Protein AF-A0A0F9LAH5-F1 (afdb_monomer_lite)

Organism: NCBI:txid412755

Structure (mmCIF, N/CA/C/O backbone):
data_AF-A0A0F9LAH5-F1
#
_entry.id   AF-A0A0F9LAH5-F1
#
loop_
_atom_site.group_PDB
_atom_site.id
_atom_site.type_symbol
_atom_site.label_atom_id
_atom_site.label_alt_id
_atom_site.label_comp_id
_atom_site.label_asym_id
_atom_site.label_entity_id
_atom_site.label_seq_id
_atom_site.pdbx_PDB_ins_code
_atom_site.Cartn_x
_atom_site.Cartn_y
_atom_site.Cartn_z
_atom_site.occupancy
_atom_site.B_iso_or_equiv
_atom_site.auth_seq_id
_atom_site.auth_comp_id
_atom_site.auth_asym_id
_atom_site.auth_atom_id
_atom_site.pdbx_PDB_model_num
ATOM 1 N N . MET A 1 1 ? 22.635 8.022 -3.527 1.00 51.34 1 MET A N 1
ATOM 2 C CA . MET A 1 1 ? 21.588 7.411 -2.681 1.00 51.34 1 MET A CA 1
ATOM 3 C C . MET A 1 1 ? 20.296 7.437 -3.480 1.00 51.34 1 MET A C 1
ATOM 5 O O . MET A 1 1 ? 19.881 8.522 -3.864 1.00 51.34 1 MET A O 1
ATOM 9 N N . ILE A 1 2 ? 19.739 6.273 -3.825 1.00 60.62 2 ILE A N 1
ATOM 10 C CA . ILE A 1 2 ? 18.465 6.179 -4.555 1.00 60.62 2 ILE A CA 1
ATOM 11 C C . ILE A 1 2 ? 17.368 6.684 -3.615 1.00 60.62 2 ILE A C 1
ATOM 13 O O . ILE A 1 2 ? 17.230 6.175 -2.504 1.00 60.62 2 ILE A O 1
ATOM 17 N N . SER A 1 3 ? 16.630 7.715 -4.023 1.00 69.19 3 SER A N 1
ATOM 18 C CA . SER A 1 3 ? 15.474 8.179 -3.256 1.00 69.19 3 SER A CA 1
ATOM 19 C C . SER A 1 3 ? 14.303 7.265 -3.592 1.00 69.19 3 SER A C 1
ATOM 21 O O . SER A 1 3 ? 13.858 7.214 -4.738 1.00 69.19 3 SER A O 1
ATOM 23 N N . ILE A 1 4 ? 13.845 6.494 -2.607 1.00 79.56 4 ILE A N 1
ATOM 24 C CA . ILE A 1 4 ? 12.678 5.633 -2.773 1.00 79.56 4 ILE A CA 1
ATOM 25 C C . ILE A 1 4 ? 11.443 6.532 -2.759 1.00 79.56 4 ILE A C 1
ATOM 27 O O . ILE A 1 4 ? 11.107 7.127 -1.738 1.00 79.56 4 ILE A O 1
ATOM 31 N N . GLU A 1 5 ? 10.763 6.616 -3.897 1.00 86.38 5 GLU A N 1
ATOM 32 C CA . GLU A 1 5 ? 9.515 7.359 -4.034 1.00 86.38 5 GLU A CA 1
ATOM 33 C C . GLU A 1 5 ? 8.364 6.365 -4.228 1.00 86.38 5 GLU A C 1
ATOM 35 O O . GLU A 1 5 ? 8.187 5.779 -5.302 1.00 86.38 5 GLU A O 1
ATOM 40 N N . LEU A 1 6 ? 7.608 6.155 -3.148 1.00 89.19 6 LEU A N 1
ATOM 41 C CA . LEU A 1 6 ? 6.442 5.276 -3.103 1.00 89.19 6 LEU A CA 1
ATOM 42 C C . LEU A 1 6 ? 5.157 6.096 -3.172 1.00 89.19 6 LEU A C 1
ATOM 44 O O . LEU A 1 6 ? 5.014 7.110 -2.491 1.00 89.19 6 LEU A O 1
ATOM 48 N N . ILE A 1 7 ? 4.194 5.615 -3.948 1.00 91.94 7 ILE A N 1
ATOM 49 C CA . ILE A 1 7 ? 2.861 6.199 -4.065 1.00 91.94 7 ILE A CA 1
ATOM 50 C C . ILE A 1 7 ? 1.867 5.186 -3.509 1.00 91.94 7 ILE A C 1
ATOM 52 O O . ILE A 1 7 ? 1.671 4.125 -4.093 1.00 91.94 7 ILE A O 1
ATOM 56 N N . LEU A 1 8 ? 1.221 5.504 -2.389 1.00 93.75 8 LEU A N 1
ATOM 57 C CA . LEU A 1 8 ? 0.159 4.663 -1.839 1.00 93.75 8 LEU A CA 1
ATOM 58 C C . LEU A 1 8 ? -1.047 4.674 -2.790 1.00 93.75 8 LEU A C 1
ATOM 60 O O . LEU A 1 8 ? -1.584 5.738 -3.097 1.00 93.75 8 LEU A O 1
ATOM 64 N N . ARG A 1 9 ? -1.456 3.496 -3.266 1.00 95.94 9 ARG A N 1
ATOM 65 C CA . ARG A 1 9 ? -2.555 3.309 -4.228 1.00 95.94 9 ARG A CA 1
ATOM 66 C C . ARG A 1 9 ? -3.803 2.728 -3.610 1.00 95.94 9 ARG A C 1
ATOM 68 O O . ARG A 1 9 ? -4.906 3.055 -4.048 1.00 95.94 9 ARG A O 1
ATOM 75 N N . LYS A 1 10 ? -3.621 1.885 -2.601 1.00 97.12 10 LYS A N 1
ATOM 76 C CA . LYS A 1 10 ? -4.731 1.229 -1.939 1.00 97.12 10 LYS A CA 1
ATOM 77 C C . LYS A 1 10 ? -4.453 0.988 -0.470 1.00 97.12 10 LYS A C 1
ATOM 79 O O . LYS A 1 10 ? -3.332 0.669 -0.078 1.00 97.12 10 LYS A O 1
ATOM 84 N N . ILE A 1 11 ? -5.512 1.139 0.317 1.00 97.31 11 ILE A N 1
ATOM 85 C CA . ILE A 1 11 ? -5.561 0.794 1.733 1.00 97.31 11 ILE A CA 1
ATOM 86 C C . ILE A 1 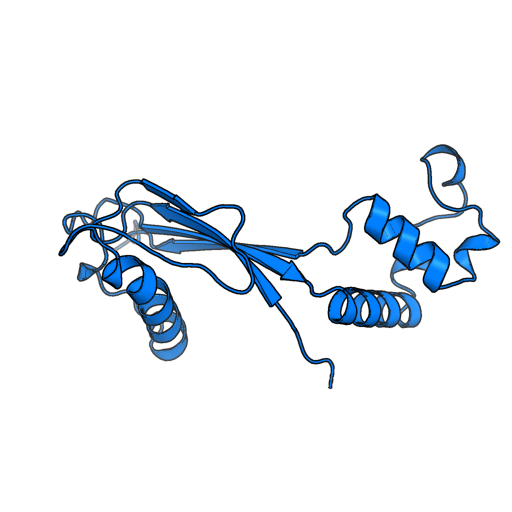11 ? -6.762 -0.129 1.922 1.00 97.31 11 ILE A C 1
ATOM 88 O O . ILE A 1 11 ? -7.902 0.306 1.769 1.00 97.31 11 ILE A O 1
ATOM 92 N N . LYS A 1 12 ? -6.524 -1.389 2.282 1.00 97.81 12 LYS A N 1
ATOM 93 C CA . LYS A 1 12 ? -7.565 -2.291 2.784 1.00 97.81 12 LYS A CA 1
ATOM 94 C C . LYS A 1 12 ? -7.437 -2.403 4.295 1.00 97.81 12 LYS A C 1
ATOM 96 O O . LYS A 1 12 ? -6.332 -2.538 4.808 1.00 97.81 12 LYS A O 1
ATOM 101 N N . ILE A 1 13 ? -8.563 -2.347 4.994 1.00 96.88 13 ILE A N 1
ATOM 102 C CA . ILE A 1 13 ? -8.636 -2.348 6.455 1.00 96.88 13 ILE A CA 1
ATOM 103 C C . ILE A 1 13 ? -9.670 -3.377 6.877 1.00 96.88 13 ILE A C 1
ATOM 105 O O . ILE A 1 13 ? -10.771 -3.406 6.325 1.00 96.88 13 ILE A O 1
ATOM 109 N N . LYS A 1 14 ? -9.351 -4.171 7.894 1.00 96.69 14 LYS A N 1
ATOM 110 C CA . LYS A 1 14 ? -10.282 -5.108 8.512 1.00 96.69 14 LYS A CA 1
ATOM 111 C C . LYS A 1 14 ? -10.125 -5.092 10.029 1.00 96.69 14 LYS A C 1
ATOM 113 O O . LYS A 1 14 ? -9.010 -5.078 10.545 1.00 96.69 14 LYS A O 1
ATOM 118 N N . ASN A 1 15 ? -11.264 -5.102 10.718 1.00 95.88 15 ASN A N 1
ATOM 119 C CA . ASN A 1 15 ? -11.397 -5.151 12.171 1.00 95.88 15 ASN A CA 1
ATOM 120 C C . ASN A 1 15 ? -10.600 -4.075 12.936 1.00 95.88 15 ASN A C 1
ATOM 122 O O . ASN A 1 15 ? -10.071 -4.347 14.010 1.00 95.88 15 ASN A O 1
ATOM 126 N N . PHE A 1 16 ? -10.566 -2.837 12.441 1.00 95.12 16 PHE A N 1
ATOM 127 C CA . PHE A 1 16 ? -9.829 -1.737 13.066 1.00 95.12 16 PHE A CA 1
ATOM 128 C C . PHE A 1 16 ? -10.748 -0.583 13.484 1.00 95.12 16 PHE A C 1
ATOM 130 O O . PHE A 1 16 ? -11.339 0.090 12.638 1.00 95.12 16 PHE A O 1
ATOM 137 N N . LEU A 1 17 ? -10.830 -0.300 14.786 1.00 93.56 17 LEU A N 1
ATOM 138 C CA . LEU A 1 17 ? -11.656 0.759 15.379 1.00 93.56 17 LEU A CA 1
ATOM 139 C C . LEU A 1 17 ? -13.110 0.735 14.874 1.00 93.56 17 LEU A C 1
ATOM 141 O O . LEU A 1 17 ? -13.875 -0.139 15.254 1.00 93.56 17 LEU A O 1
ATOM 145 N N . SER A 1 18 ? -13.507 1.691 14.028 1.00 93.00 18 SER A N 1
ATOM 146 C CA . SER A 1 18 ? -14.852 1.765 13.436 1.00 93.00 18 SER A CA 1
ATOM 147 C C . SER A 1 18 ? -14.988 0.995 12.118 1.00 93.00 18 SER A C 1
ATOM 149 O O . SER A 1 18 ? -16.088 0.895 11.581 1.00 93.00 18 SER A O 1
ATOM 151 N N . TYR A 1 19 ? -13.889 0.486 11.561 1.00 94.25 19 TYR A N 1
ATOM 152 C CA . TYR A 1 19 ? -13.859 -0.231 10.291 1.00 94.25 19 TYR A CA 1
ATOM 153 C C . TYR A 1 19 ? -13.960 -1.737 10.526 1.00 94.25 19 TYR A C 1
ATOM 155 O O . TYR A 1 19 ? -12.987 -2.380 10.921 1.00 94.25 19 TYR A O 1
ATOM 163 N N . LYS A 1 20 ? -15.131 -2.316 10.237 1.00 94.69 20 LYS A N 1
ATOM 164 C CA . LYS A 1 20 ? -15.285 -3.777 10.171 1.00 94.69 20 LYS A CA 1
ATOM 165 C C . LYS A 1 20 ? -14.502 -4.339 8.983 1.00 94.69 20 LYS A C 1
ATOM 167 O O . LYS A 1 20 ? -13.642 -5.191 9.156 1.00 94.69 20 LYS A O 1
ATOM 172 N N . GLU A 1 21 ? -14.771 -3.814 7.794 1.00 95.88 21 GLU A N 1
ATOM 173 C CA . GLU A 1 21 ? -13.999 -4.051 6.577 1.00 95.88 21 GLU A CA 1
ATOM 174 C C . GLU A 1 21 ? -14.225 -2.862 5.639 1.00 95.88 21 GLU A C 1
ATOM 176 O O . GLU A 1 21 ? -15.364 -2.432 5.460 1.00 95.88 21 GLU A O 1
ATOM 181 N N . THR A 1 22 ? -13.156 -2.287 5.094 1.00 96.00 22 THR A N 1
ATOM 182 C CA . THR A 1 22 ? -13.252 -1.230 4.082 1.00 96.00 22 THR A CA 1
ATOM 183 C C . THR A 1 22 ? -12.035 -1.247 3.174 1.00 96.00 22 THR A C 1
ATOM 185 O O . THR A 1 22 ? -10.950 -1.683 3.566 1.00 96.00 22 THR A O 1
ATOM 188 N N . GLU A 1 23 ? -12.206 -0.719 1.971 1.00 97.06 23 GLU A N 1
ATOM 189 C CA . GLU A 1 23 ? -11.144 -0.583 0.987 1.00 97.06 23 GLU A CA 1
ATOM 190 C C . GLU A 1 23 ? -11.185 0.818 0.378 1.00 97.06 23 GLU A C 1
ATOM 192 O O . GLU A 1 23 ? -12.247 1.316 0.009 1.00 97.06 23 GLU A O 1
ATOM 197 N N . PHE A 1 24 ? -10.022 1.456 0.302 1.00 96.19 24 PHE A N 1
ATOM 198 C CA . PHE A 1 24 ? -9.799 2.693 -0.431 1.00 96.19 24 PHE A CA 1
ATOM 199 C C . PHE A 1 24 ? -8.911 2.352 -1.620 1.00 96.19 24 PHE A C 1
ATOM 201 O O . PHE A 1 24 ? -7.751 1.997 -1.417 1.00 96.19 24 PHE A O 1
ATOM 208 N N . THR A 1 25 ? -9.449 2.428 -2.834 1.00 95.62 25 THR A N 1
ATOM 209 C CA . THR A 1 25 ? -8.720 2.171 -4.084 1.00 95.62 25 THR A CA 1
ATOM 210 C C . THR A 1 25 ? -8.403 3.474 -4.806 1.00 95.62 25 THR A C 1
ATOM 212 O O . THR A 1 25 ? -8.878 4.547 -4.430 1.00 95.62 25 THR A O 1
ATOM 215 N N . ASP A 1 26 ? -7.583 3.379 -5.853 1.00 91.94 26 ASP A N 1
ATOM 216 C CA . ASP A 1 26 ? -7.305 4.475 -6.784 1.00 91.94 26 ASP A CA 1
ATOM 217 C C . ASP A 1 26 ? -6.758 5.753 -6.143 1.00 91.94 26 ASP A C 1
ATOM 219 O O . ASP A 1 26 ? -6.872 6.834 -6.732 1.00 91.94 26 ASP A O 1
ATOM 223 N N . LEU A 1 27 ? -6.098 5.629 -4.986 1.00 95.25 27 LEU A N 1
ATOM 224 C CA . LEU A 1 27 ? -5.511 6.758 -4.280 1.00 95.25 27 LEU A CA 1
ATOM 225 C C . LEU A 1 27 ? -4.539 7.509 -5.202 1.00 95.25 27 LEU A C 1
ATOM 227 O O . LEU A 1 27 ? -3.725 6.934 -5.945 1.00 95.25 27 LEU A O 1
ATOM 231 N N . LYS A 1 28 ? -4.679 8.833 -5.197 1.00 91.62 28 LYS A N 1
ATOM 232 C CA . LYS A 1 28 ? -3.881 9.765 -5.997 1.00 91.62 28 LYS A CA 1
ATOM 233 C C . LYS A 1 28 ? -2.907 10.522 -5.096 1.00 91.62 28 LYS A C 1
ATOM 235 O O . LYS A 1 28 ? -2.880 10.335 -3.884 1.00 91.62 28 LYS A O 1
ATOM 240 N N . LYS A 1 29 ? -2.106 11.412 -5.686 1.00 87.75 29 LYS A N 1
ATOM 241 C CA . LYS A 1 29 ? -1.211 12.303 -4.923 1.00 87.75 29 LYS A CA 1
ATOM 242 C C . LYS A 1 29 ? -1.979 13.233 -3.976 1.00 87.75 29 LYS A C 1
ATOM 244 O O . LYS A 1 29 ? -1.454 13.617 -2.940 1.00 87.75 29 LYS A O 1
ATOM 249 N N . TYR A 1 30 ? -3.214 13.574 -4.335 1.00 92.38 30 TYR A N 1
ATOM 250 C CA . TYR A 1 30 ? -4.116 14.385 -3.532 1.00 92.38 30 TYR A CA 1
ATOM 251 C C . TYR A 1 30 ? -5.452 13.655 -3.401 1.00 92.38 30 TYR A C 1
ATOM 253 O O . TYR A 1 30 ? -6.054 13.293 -4.410 1.00 92.38 30 TYR A O 1
ATOM 261 N N . ASN A 1 31 ? -5.895 13.420 -2.166 1.00 93.50 31 ASN A N 1
ATOM 262 C CA . ASN A 1 31 ? -7.151 12.738 -1.859 1.00 93.50 31 ASN A CA 1
ATOM 263 C C . ASN A 1 31 ? -7.930 13.583 -0.852 1.00 93.50 31 ASN A C 1
ATOM 265 O O . ASN A 1 31 ? -7.347 14.085 0.109 1.00 93.50 31 ASN A O 1
ATOM 269 N N . ILE A 1 32 ? -9.243 13.705 -1.045 1.00 94.12 32 ILE A N 1
ATOM 270 C CA . ILE A 1 32 ? -10.135 14.382 -0.101 1.00 94.12 32 ILE A CA 1
ATOM 271 C C . ILE A 1 32 ? -11.016 13.323 0.557 1.00 94.12 32 ILE A C 1
ATOM 273 O O . ILE A 1 32 ? -11.758 12.617 -0.122 1.00 94.12 32 ILE A O 1
ATOM 277 N N . LEU A 1 33 ? -10.952 13.226 1.885 1.00 93.94 33 LEU A N 1
ATOM 278 C CA . LEU A 1 33 ? -11.807 12.335 2.664 1.00 93.94 33 LEU A CA 1
ATOM 279 C C . LEU A 1 33 ? -12.978 13.120 3.266 1.00 93.94 33 LEU A C 1
ATOM 281 O O . LEU A 1 33 ? -12.799 13.887 4.212 1.00 93.94 33 LEU A O 1
ATOM 285 N N . ILE A 1 34 ? -14.185 12.900 2.743 1.00 94.12 34 ILE A N 1
ATOM 286 C CA . ILE A 1 34 ? -15.411 13.589 3.171 1.00 94.12 34 ILE A CA 1
ATOM 287 C C . ILE A 1 34 ? -16.334 12.604 3.893 1.00 94.12 34 ILE A C 1
ATOM 289 O O . ILE A 1 34 ? -16.485 11.455 3.490 1.00 94.12 34 ILE A O 1
ATOM 293 N N . GLY A 1 35 ? -16.967 13.053 4.974 1.00 93.25 35 GLY A N 1
ATOM 294 C CA . GLY A 1 35 ? -17.935 12.255 5.723 1.00 93.25 35 GLY A CA 1
ATOM 295 C C . GLY A 1 35 ? -18.447 12.991 6.953 1.00 93.25 35 GLY A C 1
ATOM 296 O O . GLY A 1 35 ? -17.835 13.968 7.395 1.00 93.25 35 GLY A O 1
ATOM 297 N N . LYS A 1 36 ? -19.546 12.510 7.540 1.00 95.00 36 LYS A N 1
ATOM 298 C CA . LYS A 1 36 ? -20.131 13.080 8.767 1.00 95.00 36 LYS A CA 1
ATOM 299 C C . LYS A 1 36 ? -19.139 13.059 9.938 1.00 95.00 36 LYS A C 1
ATOM 301 O O . LYS A 1 36 ? -18.175 12.288 9.948 1.00 95.00 36 LYS A O 1
ATOM 306 N N . ASN A 1 37 ? -19.357 13.902 10.944 1.00 92.56 37 ASN A N 1
ATOM 307 C CA . ASN A 1 37 ? -18.607 13.792 12.198 1.00 92.56 37 ASN A CA 1
ATOM 308 C C . ASN A 1 37 ? -18.749 12.377 12.772 1.00 92.56 37 ASN A C 1
ATOM 310 O O . ASN A 1 37 ? -19.776 11.726 12.590 1.00 92.56 37 ASN A O 1
ATOM 314 N N . SER A 1 38 ? -17.671 11.880 13.379 1.00 89.62 38 SER A N 1
ATOM 315 C CA . SER A 1 38 ? -17.595 10.520 13.930 1.00 89.62 38 SER A CA 1
ATOM 316 C C . SER A 1 38 ? -17.743 9.372 12.917 1.00 89.62 38 SER A C 1
ATOM 318 O O . SER A 1 38 ? -17.825 8.219 13.320 1.00 89.62 38 SER A O 1
ATOM 320 N N . SER A 1 39 ? -17.674 9.629 11.604 1.00 91.94 39 SER A N 1
ATOM 321 C CA . SER A 1 39 ? -17.736 8.579 10.569 1.00 91.94 39 SER A CA 1
ATOM 322 C C . SER A 1 39 ? -16.452 7.744 10.416 1.00 91.94 39 SER A C 1
ATOM 324 O O . SER A 1 39 ? -16.291 7.051 9.418 1.00 91.94 39 SER A O 1
ATOM 326 N N . GLY A 1 40 ? -15.490 7.860 11.338 1.00 91.69 40 GLY A N 1
ATOM 327 C CA . GLY A 1 40 ? -14.222 7.123 11.276 1.00 91.69 40 GLY A CA 1
ATOM 328 C C . GLY A 1 40 ? -13.091 7.789 10.481 1.00 91.69 40 GLY A C 1
ATOM 329 O O . GLY A 1 40 ? -12.019 7.202 10.363 1.00 91.69 40 GLY A O 1
ATOM 330 N N . LYS A 1 41 ? -13.252 9.030 9.994 1.00 94.81 41 LYS A N 1
ATOM 331 C CA . LYS A 1 41 ? -12.191 9.739 9.238 1.00 94.81 41 LYS A CA 1
ATOM 332 C C . LYS A 1 41 ? -10.855 9.786 9.987 1.00 94.81 41 LYS A C 1
ATOM 334 O O . LYS A 1 41 ? -9.836 9.378 9.449 1.00 94.81 41 LYS A O 1
ATOM 339 N N . SER A 1 42 ? -10.866 10.195 11.256 1.00 94.44 42 SER A N 1
ATOM 340 C CA . SER A 1 42 ? -9.659 10.208 12.096 1.00 94.44 42 SER A CA 1
ATOM 341 C C . SER A 1 42 ? -9.115 8.804 12.363 1.00 94.44 42 SER A C 1
ATOM 343 O O . SER A 1 42 ? -7.913 8.643 12.540 1.00 94.44 42 SER A O 1
ATOM 345 N N . ASN A 1 43 ? -9.974 7.777 12.351 1.00 93.75 43 ASN A N 1
ATOM 346 C CA . ASN A 1 43 ? -9.524 6.396 12.490 1.00 93.75 43 ASN A CA 1
ATOM 347 C C . ASN A 1 43 ? -8.670 5.979 11.289 1.00 93.75 43 ASN A C 1
ATOM 349 O O . ASN A 1 43 ? -7.693 5.283 11.499 1.00 93.75 43 ASN A O 1
ATOM 353 N N . LEU A 1 44 ? -8.929 6.463 10.068 1.00 93.88 44 LEU A N 1
ATOM 354 C CA . LEU A 1 44 ? -8.055 6.156 8.925 1.00 93.88 44 LEU A CA 1
ATOM 355 C C . LEU A 1 44 ? -6.600 6.573 9.200 1.00 93.88 44 LEU A C 1
ATOM 357 O O . LEU A 1 44 ? -5.676 5.799 8.977 1.00 93.88 44 LEU A O 1
ATOM 361 N N . PHE A 1 45 ? -6.398 7.770 9.754 1.00 92.19 45 PHE A N 1
ATOM 362 C CA . PHE A 1 45 ? -5.060 8.279 10.069 1.00 92.19 45 PHE A CA 1
ATOM 363 C C . PHE A 1 45 ? -4.397 7.559 11.250 1.00 92.19 45 PHE A C 1
ATOM 365 O O . PHE A 1 45 ? -3.172 7.441 11.280 1.00 92.19 45 PHE A O 1
ATOM 372 N N . LYS A 1 46 ? -5.186 7.009 12.183 1.00 93.62 46 LYS A N 1
ATOM 373 C CA . LYS A 1 46 ? -4.669 6.198 13.297 1.00 93.62 46 LYS A CA 1
ATOM 374 C C . LYS A 1 46 ? -3.972 4.916 12.839 1.00 93.62 46 LYS A C 1
ATOM 376 O O . LYS A 1 46 ? -3.201 4.365 13.612 1.00 93.62 46 LYS A O 1
ATOM 381 N N . ILE A 1 47 ? -4.190 4.458 11.604 1.00 92.12 47 ILE A N 1
ATOM 382 C CA . ILE A 1 47 ? -3.436 3.332 11.034 1.00 92.12 47 ILE A CA 1
ATOM 383 C C . ILE A 1 47 ? -1.954 3.683 10.956 1.00 92.12 47 ILE A C 1
ATOM 385 O O . ILE A 1 47 ? -1.120 2.912 11.407 1.00 92.12 47 ILE A O 1
ATOM 389 N N . PHE A 1 48 ? -1.612 4.862 10.438 1.00 90.94 48 PHE A N 1
ATOM 390 C CA . PHE A 1 48 ? -0.211 5.271 10.325 1.00 90.94 48 PHE A CA 1
ATOM 391 C C . PHE A 1 48 ? 0.431 5.466 11.696 1.00 90.94 48 PHE A C 1
ATOM 393 O O . PHE A 1 48 ? 1.576 5.074 11.888 1.00 90.94 48 PHE A O 1
ATOM 400 N N . GLN A 1 49 ? -0.325 6.004 12.658 1.00 90.12 49 GLN A N 1
ATOM 401 C CA . GLN A 1 49 ? 0.128 6.092 14.043 1.00 90.12 49 GLN A CA 1
ATOM 402 C C . GLN A 1 49 ? 0.407 4.703 14.624 1.00 90.12 49 GLN A C 1
ATOM 404 O O . GLN A 1 49 ? 1.494 4.479 15.140 1.00 90.12 49 GLN A O 1
ATOM 409 N N . LEU A 1 50 ? -0.516 3.751 14.447 1.00 91.06 50 LEU A N 1
ATOM 410 C CA . LEU A 1 50 ? -0.314 2.367 14.862 1.00 91.06 50 LEU A CA 1
ATOM 411 C C . LEU A 1 50 ? 0.953 1.769 14.234 1.00 91.06 50 LEU A C 1
ATOM 413 O O . LEU A 1 50 ? 1.738 1.142 14.932 1.00 91.06 50 LEU A O 1
ATOM 417 N N . LEU A 1 51 ? 1.168 1.956 12.931 1.00 90.25 51 LEU A N 1
ATOM 418 C CA . LEU A 1 51 ? 2.345 1.416 12.245 1.00 90.25 51 LEU A CA 1
ATOM 419 C C . LEU A 1 51 ? 3.654 1.998 12.793 1.00 90.25 51 LEU A C 1
ATOM 421 O O . LEU A 1 51 ? 4.620 1.257 12.971 1.00 90.25 51 LEU A O 1
ATOM 425 N N . ILE A 1 52 ? 3.677 3.298 13.097 1.00 90.44 52 ILE A N 1
ATOM 426 C CA . ILE A 1 52 ? 4.818 3.964 13.740 1.00 90.44 52 ILE A CA 1
ATOM 427 C C . ILE A 1 52 ? 5.030 3.417 15.157 1.00 90.44 52 ILE A C 1
ATOM 429 O O . ILE A 1 52 ? 6.158 3.091 15.526 1.00 90.44 52 ILE A O 1
ATOM 433 N N . ASP A 1 53 ? 3.960 3.270 15.936 1.00 88.81 53 ASP A N 1
ATOM 434 C CA . ASP A 1 53 ? 4.020 2.744 17.300 1.00 88.81 53 ASP A CA 1
ATOM 435 C C . ASP A 1 53 ? 4.522 1.296 17.315 1.00 88.81 53 ASP A C 1
ATOM 437 O O . ASP A 1 53 ? 5.384 0.954 18.122 1.00 88.81 53 ASP A O 1
ATOM 441 N N . CYS A 1 54 ? 4.059 0.453 16.390 1.00 88.69 54 CYS A N 1
ATOM 442 C CA . CYS A 1 54 ? 4.546 -0.915 16.239 1.00 88.69 54 CYS A CA 1
ATOM 443 C C . CYS A 1 54 ? 6.019 -0.954 15.818 1.00 88.69 54 CYS A C 1
ATOM 445 O O . CYS A 1 54 ? 6.772 -1.781 16.328 1.00 88.69 54 CYS A O 1
ATOM 447 N N . TYR A 1 55 ? 6.451 -0.060 14.924 1.00 89.25 55 TYR A N 1
ATOM 448 C CA . TYR A 1 55 ? 7.854 0.032 14.522 1.00 89.25 55 TYR A CA 1
ATOM 449 C C . TYR A 1 55 ? 8.763 0.431 15.695 1.00 89.25 55 TYR A C 1
ATOM 451 O O . TYR A 1 55 ? 9.805 -0.188 15.908 1.00 89.25 55 TYR A O 1
ATOM 459 N N . ASN A 1 56 ? 8.348 1.420 16.489 1.00 91.81 56 ASN A N 1
ATOM 460 C CA . ASN A 1 56 ? 9.146 1.950 17.594 1.00 91.81 56 ASN A CA 1
ATOM 461 C C . ASN A 1 56 ? 9.105 1.061 18.845 1.00 91.81 56 ASN A C 1
ATOM 463 O O . ASN A 1 56 ? 10.136 0.806 19.462 1.00 91.81 56 ASN A O 1
ATOM 467 N N . ASN A 1 57 ? 7.917 0.587 19.221 1.00 88.88 57 ASN A N 1
ATOM 468 C CA . ASN A 1 57 ? 7.663 -0.045 20.518 1.00 88.88 57 ASN A CA 1
ATOM 469 C C . ASN A 1 57 ? 7.440 -1.559 20.423 1.00 88.88 57 ASN A C 1
ATOM 471 O O . ASN A 1 57 ? 7.297 -2.211 21.456 1.00 88.88 57 ASN A O 1
ATOM 475 N N . LYS A 1 58 ? 7.376 -2.123 19.206 1.00 84.50 58 LYS A N 1
ATOM 476 C CA . LYS A 1 58 ? 7.101 -3.551 18.948 1.00 84.50 58 LYS A CA 1
ATOM 477 C C . LYS A 1 58 ? 5.841 -4.070 19.650 1.00 84.50 58 LYS A C 1
ATOM 479 O O . LYS A 1 58 ? 5.747 -5.252 19.966 1.00 84.50 58 LYS A O 1
ATOM 484 N N . SER A 1 59 ? 4.878 -3.189 19.906 1.00 81.88 59 SER A N 1
ATOM 485 C CA . SER A 1 59 ? 3.653 -3.508 20.629 1.00 81.88 59 SER A CA 1
ATOM 486 C C . SER A 1 59 ? 2.425 -3.071 19.844 1.00 81.88 59 SER A C 1
ATOM 488 O O . SER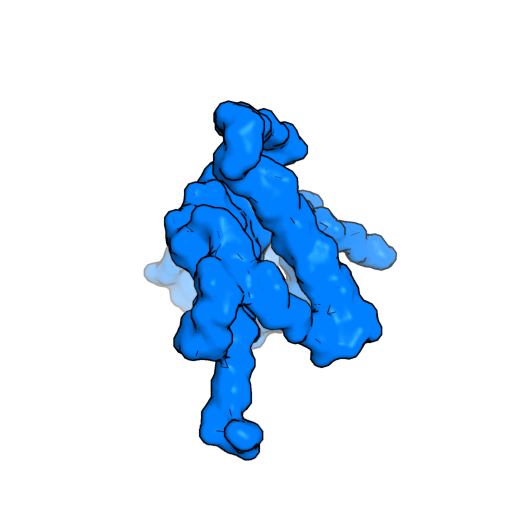 A 1 59 ? 2.456 -2.115 19.066 1.00 81.88 59 SER A O 1
ATOM 490 N N . PHE A 1 60 ? 1.334 -3.807 20.039 1.00 84.88 60 PHE A N 1
ATOM 491 C CA . PHE A 1 60 ? 0.030 -3.511 19.466 1.00 84.88 60 PHE A CA 1
ATOM 492 C C . PHE A 1 60 ? -0.944 -3.173 20.594 1.00 84.88 60 PHE A C 1
ATOM 494 O O . PHE A 1 60 ? -1.138 -3.962 21.519 1.00 84.88 60 PHE A O 1
ATOM 501 N N . ASN A 1 61 ? -1.571 -1.998 20.523 1.00 85.19 61 ASN A N 1
ATOM 502 C CA . ASN A 1 61 ? -2.583 -1.611 21.497 1.00 85.19 61 ASN A CA 1
ATOM 503 C C . ASN A 1 61 ? -3.942 -2.217 21.113 1.00 85.19 61 ASN A C 1
ATOM 505 O O . ASN A 1 61 ? -4.545 -1.836 20.110 1.00 85.19 61 ASN A O 1
ATOM 509 N N . LYS A 1 62 ? -4.455 -3.121 21.953 1.00 85.44 62 LYS A N 1
ATOM 510 C CA . LYS A 1 62 ? -5.736 -3.813 21.742 1.00 85.44 62 LYS A CA 1
ATOM 511 C C . LYS A 1 62 ? -6.944 -2.874 21.608 1.00 85.44 62 LYS A C 1
ATOM 513 O O . LYS A 1 62 ? -7.932 -3.249 20.985 1.00 85.44 62 LYS A O 1
ATOM 518 N N . ASN A 1 63 ? -6.854 -1.630 22.085 1.00 87.25 63 ASN A N 1
ATOM 519 C CA . ASN A 1 63 ? -7.904 -0.617 21.906 1.00 87.25 63 ASN A CA 1
ATOM 520 C C . ASN A 1 63 ? -8.149 -0.251 20.432 1.00 87.25 63 ASN A C 1
ATOM 522 O O . ASN A 1 63 ? -9.141 0.403 20.112 1.00 87.25 63 ASN A O 1
ATOM 526 N N . PHE A 1 64 ? -7.251 -0.651 19.530 1.00 89.25 64 PHE A N 1
ATOM 527 C CA . PHE A 1 64 ? -7.423 -0.499 18.092 1.00 89.25 64 PHE A CA 1
ATOM 528 C C . PHE A 1 64 ? -8.296 -1.581 17.446 1.00 89.25 64 PHE A C 1
ATOM 530 O O . PHE A 1 64 ? -8.695 -1.415 16.292 1.00 89.25 64 PHE A O 1
ATOM 537 N N . ILE A 1 65 ? -8.623 -2.663 18.155 1.00 89.62 65 ILE A N 1
ATOM 538 C CA . ILE A 1 65 ? -9.445 -3.747 17.613 1.00 89.62 65 ILE A CA 1
ATOM 539 C C . ILE A 1 65 ? -10.901 -3.287 17.487 1.00 89.62 65 ILE A C 1
ATOM 541 O O . ILE A 1 65 ? -11.446 -2.615 18.365 1.00 89.62 65 ILE A O 1
ATOM 545 N N . TYR A 1 66 ? -11.549 -3.654 16.382 1.00 87.00 66 TYR A N 1
ATOM 546 C CA . TYR A 1 66 ? -12.958 -3.351 16.141 1.00 87.00 66 TYR A CA 1
ATOM 547 C C . TYR A 1 66 ? -13.847 -3.864 17.279 1.00 87.00 66 TYR A C 1
ATOM 549 O O . TYR A 1 66 ? -13.873 -5.059 17.582 1.00 87.00 66 TYR A O 1
ATOM 557 N N . ASN A 1 67 ? -14.593 -2.939 17.889 1.00 85.31 67 ASN A N 1
ATOM 558 C CA . ASN A 1 67 ? -15.424 -3.158 19.077 1.00 85.31 67 ASN A CA 1
ATOM 559 C C . ASN A 1 67 ? -14.678 -3.746 20.296 1.00 85.31 67 ASN A C 1
ATOM 561 O O . ASN A 1 67 ? -15.331 -4.266 21.195 1.00 85.31 67 ASN A O 1
ATOM 565 N N . GLY A 1 68 ? -13.341 -3.692 20.336 1.00 80.44 68 GLY A N 1
ATOM 566 C CA . GLY A 1 68 ? -12.544 -4.274 21.424 1.00 80.44 68 GLY A CA 1
ATOM 567 C C . GLY A 1 68 ? -12.610 -5.804 21.513 1.00 80.44 68 GLY A C 1
ATOM 568 O O . GLY A 1 68 ? -12.251 -6.371 22.538 1.00 80.44 68 GLY A O 1
ATOM 569 N N . ASP A 1 69 ? -13.085 -6.483 20.466 1.00 83.88 69 ASP A N 1
ATOM 570 C CA . ASP A 1 69 ? -13.198 -7.942 20.449 1.00 83.88 69 ASP A CA 1
ATOM 571 C C . ASP A 1 69 ? -11.829 -8.583 20.207 1.00 83.88 69 ASP A C 1
ATOM 573 O O . ASP A 1 69 ? -11.408 -8.738 19.063 1.00 83.88 69 ASP A O 1
ATOM 577 N N . GLU A 1 70 ? -11.139 -8.964 21.284 1.00 81.62 70 GLU A N 1
ATOM 578 C CA . GLU A 1 70 ? -9.786 -9.539 21.238 1.00 81.62 70 GLU A CA 1
ATOM 579 C C . GLU A 1 70 ? -9.666 -10.843 20.430 1.00 81.62 70 GLU A C 1
ATOM 581 O O . GLU A 1 70 ? -8.553 -11.287 20.154 1.00 81.62 70 GLU A O 1
ATOM 586 N N . ASN A 1 71 ? -10.783 -11.466 20.042 1.00 84.75 71 ASN A N 1
ATOM 587 C CA . ASN A 1 71 ? -10.772 -12.647 19.178 1.00 84.75 71 ASN A CA 1
ATOM 588 C C . ASN A 1 71 ? -10.700 -12.285 17.687 1.00 84.75 71 ASN A C 1
ATOM 590 O O . ASN A 1 71 ? -10.556 -13.170 16.845 1.00 84.75 71 ASN A O 1
ATOM 594 N N . LYS A 1 72 ? -10.830 -11.001 17.334 1.00 86.88 72 LYS A N 1
ATOM 595 C CA . LYS A 1 72 ? -10.716 -10.535 15.954 1.00 86.88 72 LYS A CA 1
ATOM 596 C C . LYS A 1 72 ? -9.275 -10.214 15.596 1.00 86.88 72 LYS A C 1
ATOM 598 O O . LYS A 1 72 ? -8.598 -9.441 16.266 1.00 86.88 72 LYS A O 1
ATOM 603 N N . GLU A 1 73 ? -8.870 -10.714 14.441 1.00 89.81 73 GLU A N 1
ATOM 604 C CA . GLU A 1 73 ? -7.605 -10.358 13.810 1.00 89.81 73 GLU A CA 1
ATOM 605 C C . GLU A 1 73 ? -7.731 -8.997 13.128 1.00 89.81 73 GLU A C 1
ATOM 607 O O . GLU A 1 73 ? -8.647 -8.780 12.322 1.00 89.81 73 GLU A O 1
ATOM 612 N N . VAL A 1 74 ? -6.815 -8.081 13.442 1.00 92.75 74 VAL A N 1
ATOM 613 C CA . VAL A 1 74 ? -6.736 -6.773 12.780 1.00 92.75 74 VAL A CA 1
ATOM 614 C C . VAL A 1 74 ? -5.819 -6.892 11.587 1.00 92.75 74 VAL A C 1
ATOM 616 O O . VAL A 1 74 ? -4.731 -7.451 11.692 1.00 92.75 74 VAL A O 1
ATOM 619 N N . TYR A 1 75 ? -6.247 -6.358 10.450 1.00 94.00 75 TYR A N 1
ATOM 620 C CA . TYR A 1 75 ? -5.531 -6.577 9.209 1.00 94.00 75 TYR A CA 1
ATOM 621 C C . TYR A 1 75 ? -5.537 -5.354 8.299 1.00 94.00 75 TYR A C 1
ATOM 623 O O . TYR A 1 75 ? -6.570 -4.707 8.101 1.00 94.00 75 TYR A O 1
ATOM 631 N N . PHE A 1 76 ? -4.376 -5.086 7.707 1.00 95.31 76 PHE A N 1
ATOM 632 C CA . PHE A 1 76 ? -4.152 -4.012 6.754 1.00 95.31 76 PHE A CA 1
ATOM 633 C C . PHE A 1 76 ? -3.462 -4.541 5.497 1.00 95.31 76 PHE A C 1
ATOM 635 O O . PHE A 1 76 ? -2.499 -5.303 5.587 1.00 95.31 76 PHE A O 1
ATOM 642 N N . ILE A 1 77 ? -3.913 -4.077 4.330 1.00 96.81 77 ILE A N 1
ATOM 643 C CA . ILE A 1 77 ? -3.146 -4.168 3.081 1.00 96.81 77 ILE A CA 1
ATOM 644 C C . ILE A 1 77 ? -2.833 -2.760 2.624 1.00 96.81 77 ILE A C 1
ATOM 646 O O . ILE A 1 77 ? -3.749 -1.959 2.430 1.00 96.81 77 ILE A O 1
ATOM 650 N N . LEU A 1 78 ? -1.553 -2.484 2.418 1.00 96.25 78 LEU A N 1
ATOM 651 C CA . LEU A 1 78 ? -1.079 -1.258 1.798 1.00 96.25 78 LEU A CA 1
ATOM 652 C C . LEU A 1 78 ? -0.423 -1.613 0.469 1.00 96.25 78 LEU A C 1
ATOM 654 O O . LEU A 1 78 ? 0.580 -2.324 0.444 1.00 96.25 78 LEU A O 1
ATOM 658 N N . GLU A 1 79 ? -0.980 -1.115 -0.629 1.00 96.31 79 GLU A N 1
ATOM 659 C CA . GLU A 1 79 ? -0.385 -1.291 -1.953 1.00 96.31 79 GLU A CA 1
ATOM 660 C C . GLU A 1 79 ? 0.302 0.002 -2.375 1.00 96.31 79 GLU A C 1
ATOM 662 O O . GLU A 1 79 ? -0.321 1.067 -2.432 1.00 96.31 79 GLU A O 1
ATOM 667 N N . PHE A 1 80 ? 1.590 -0.103 -2.680 1.00 94.69 80 PHE A N 1
ATOM 668 C CA . PHE A 1 80 ? 2.424 1.003 -3.115 1.00 94.69 80 PHE A CA 1
ATOM 669 C C . PHE A 1 80 ? 2.830 0.804 -4.566 1.00 94.69 80 PHE A C 1
ATOM 671 O O . PHE A 1 80 ? 3.316 -0.260 -4.937 1.00 94.69 80 PHE A O 1
ATOM 678 N N . GLU A 1 81 ? 2.693 1.852 -5.365 1.00 93.69 81 GLU A N 1
ATOM 679 C CA . GLU A 1 81 ? 3.299 1.959 -6.685 1.00 93.69 81 GLU A CA 1
ATOM 680 C C . GLU A 1 81 ? 4.657 2.656 -6.575 1.00 93.69 81 GLU A C 1
ATOM 682 O O . GLU A 1 81 ? 4.839 3.614 -5.820 1.00 93.69 81 GLU A O 1
ATOM 687 N N . PHE A 1 82 ? 5.616 2.185 -7.359 1.00 93.06 82 PHE A N 1
ATOM 688 C CA . PHE A 1 82 ? 6.905 2.829 -7.542 1.00 93.06 82 PHE A CA 1
ATOM 689 C C . PHE A 1 82 ? 6.794 3.987 -8.530 1.00 93.06 82 PHE A C 1
ATOM 691 O O . PHE A 1 82 ? 6.268 3.817 -9.633 1.00 93.06 82 PHE A O 1
ATOM 698 N N . SER A 1 83 ? 7.354 5.150 -8.182 1.00 89.50 83 SER A N 1
ATOM 699 C CA . SER A 1 83 ? 7.436 6.255 -9.139 1.00 89.50 83 SER A CA 1
ATOM 700 C C . SER A 1 83 ? 8.214 5.840 -10.390 1.00 89.50 83 SER A C 1
ATOM 702 O O . SER A 1 83 ? 9.130 5.019 -10.325 1.00 89.50 83 SER A O 1
ATOM 704 N N . GLU A 1 84 ? 7.879 6.410 -11.552 1.00 87.19 84 GLU A N 1
ATOM 705 C CA . GLU A 1 84 ? 8.573 6.067 -12.802 1.00 87.19 84 GLU A CA 1
ATOM 706 C C . GLU A 1 84 ? 10.090 6.273 -12.686 1.00 87.19 84 GLU A C 1
ATOM 708 O O . GLU A 1 84 ? 10.866 5.464 -13.195 1.00 87.19 84 GLU A O 1
ATOM 713 N N . LYS A 1 85 ? 10.510 7.315 -11.962 1.00 88.75 85 LYS A N 1
ATOM 714 C CA . LYS A 1 85 ? 11.918 7.581 -11.674 1.00 88.75 85 LYS A CA 1
ATOM 715 C C . LYS A 1 85 ? 12.548 6.434 -10.882 1.00 88.75 85 LYS A C 1
ATOM 717 O O . LYS A 1 85 ? 13.551 5.882 -11.328 1.00 88.75 85 LYS A O 1
ATOM 722 N N . PHE A 1 86 ? 11.939 6.031 -9.765 1.00 90.19 86 PHE A N 1
ATOM 723 C CA . PHE A 1 86 ? 12.456 4.927 -8.956 1.0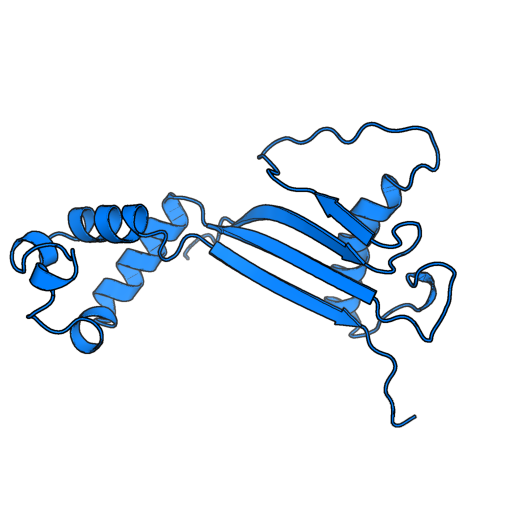0 90.19 86 PHE A CA 1
ATOM 724 C C . PHE A 1 86 ? 12.478 3.609 -9.741 1.00 90.19 86 PHE A C 1
ATOM 726 O O . PHE A 1 86 ? 13.451 2.867 -9.663 1.00 90.19 86 PHE A O 1
ATOM 733 N N . ARG A 1 87 ? 11.462 3.341 -10.574 1.00 89.62 87 ARG A N 1
ATOM 734 C CA . ARG A 1 87 ? 11.434 2.157 -11.451 1.00 89.62 87 ARG A CA 1
ATOM 735 C C . ARG A 1 87 ? 12.608 2.141 -12.425 1.00 89.62 87 ARG A C 1
ATOM 737 O O . ARG A 1 87 ? 13.210 1.086 -12.612 1.00 89.62 87 ARG A O 1
ATOM 744 N N . LYS A 1 88 ? 12.934 3.285 -13.041 1.00 87.69 88 LYS A N 1
ATOM 745 C CA . LYS A 1 88 ? 14.085 3.413 -13.952 1.00 87.69 88 LYS A CA 1
ATOM 746 C C . LYS A 1 88 ? 15.395 3.154 -13.217 1.00 87.69 88 LYS A C 1
ATOM 748 O O . LYS A 1 88 ? 16.204 2.366 -13.696 1.00 87.69 88 LYS A O 1
ATOM 753 N N . GLU A 1 89 ? 15.575 3.766 -12.049 1.00 89.44 89 GLU A N 1
ATOM 754 C CA . GLU A 1 89 ? 16.776 3.591 -11.224 1.00 89.44 89 GLU A CA 1
ATOM 755 C C . GLU A 1 89 ? 16.934 2.138 -10.748 1.00 89.44 89 GLU A C 1
ATOM 757 O O . GLU A 1 89 ? 18.000 1.551 -10.926 1.00 89.44 89 GLU A O 1
ATOM 762 N N . LEU A 1 90 ? 15.863 1.519 -10.238 1.00 87.75 90 LEU A N 1
ATOM 763 C CA . LEU A 1 90 ? 15.846 0.118 -9.812 1.00 87.75 90 LEU A CA 1
ATOM 764 C C . LEU A 1 90 ? 16.208 -0.825 -10.964 1.00 87.75 90 LEU A C 1
ATOM 766 O O . LEU A 1 90 ? 17.083 -1.677 -10.817 1.00 87.75 90 LEU A O 1
ATOM 770 N N . LEU A 1 91 ? 15.555 -0.667 -12.118 1.00 86.50 91 LEU A N 1
ATOM 771 C CA . LEU A 1 91 ? 15.825 -1.496 -13.291 1.00 86.50 91 LEU A CA 1
ATOM 772 C C . LEU A 1 91 ? 17.263 -1.319 -13.779 1.00 86.50 91 LEU A C 1
ATOM 774 O O . LEU A 1 91 ? 17.934 -2.312 -14.052 1.00 86.50 91 LEU A O 1
ATOM 778 N N . PHE A 1 92 ? 17.765 -0.084 -13.817 1.00 85.50 92 PHE A N 1
ATOM 779 C CA . PHE A 1 92 ? 19.157 0.199 -14.158 1.00 85.50 92 PHE A CA 1
ATOM 780 C C . PHE A 1 92 ? 20.139 -0.501 -13.208 1.00 85.50 92 PHE A C 1
ATOM 782 O O . PHE A 1 92 ? 21.084 -1.144 -13.667 1.00 85.50 92 PHE A O 1
ATOM 789 N N . SER A 1 93 ? 19.892 -0.456 -11.896 1.00 87.25 93 SER A N 1
ATOM 790 C CA . SER A 1 93 ? 20.702 -1.183 -10.914 1.00 87.25 93 SER A CA 1
ATOM 791 C C . SER A 1 93 ? 20.669 -2.697 -11.140 1.00 87.25 93 SER A C 1
ATOM 793 O O . SER A 1 93 ? 21.721 -3.333 -11.141 1.00 87.25 93 SER A O 1
ATOM 795 N N . LEU A 1 94 ? 19.495 -3.281 -11.391 1.00 85.19 94 LEU A N 1
ATOM 796 C CA . LEU A 1 94 ? 19.356 -4.716 -11.659 1.00 85.19 94 LEU A CA 1
ATOM 797 C C . LEU A 1 94 ? 20.048 -5.144 -12.968 1.00 85.19 94 LEU A C 1
ATOM 799 O O . LEU A 1 94 ? 20.614 -6.239 -13.025 1.00 85.19 94 LEU A O 1
ATOM 803 N N . PHE A 1 95 ? 20.060 -4.284 -13.996 1.00 80.19 95 PHE A N 1
ATOM 804 C CA . PHE A 1 95 ? 20.834 -4.517 -15.223 1.00 80.19 95 PHE A CA 1
ATOM 805 C C . PHE A 1 95 ? 22.334 -4.531 -14.955 1.00 80.19 95 PHE A C 1
ATOM 807 O O . PHE A 1 95 ? 23.012 -5.463 -15.381 1.00 80.19 95 PHE A O 1
ATOM 814 N N . ASN A 1 96 ? 22.848 -3.547 -14.216 1.00 83.50 96 ASN A N 1
ATOM 815 C CA . ASN A 1 96 ? 24.277 -3.470 -13.904 1.00 83.50 96 ASN A CA 1
ATOM 816 C C . ASN A 1 96 ? 24.751 -4.658 -13.058 1.00 83.50 96 ASN A C 1
ATOM 818 O O . ASN A 1 96 ? 25.890 -5.099 -13.187 1.00 83.50 96 ASN A O 1
ATOM 822 N N . LEU A 1 97 ? 23.862 -5.210 -12.232 1.00 85.31 97 LEU A N 1
ATOM 823 C CA . LEU A 1 97 ? 24.107 -6.422 -11.452 1.00 85.31 97 LEU A CA 1
ATOM 824 C C . LEU A 1 97 ? 23.946 -7.721 -12.263 1.00 85.31 97 LEU A C 1
ATOM 826 O O . LEU A 1 97 ? 24.070 -8.804 -11.697 1.00 85.31 97 LEU A O 1
ATOM 830 N N . LYS A 1 98 ? 23.654 -7.641 -13.571 1.00 81.25 98 LYS A N 1
ATOM 831 C CA . LYS A 1 98 ? 23.441 -8.788 -14.474 1.00 81.25 98 LYS A CA 1
ATOM 832 C C . LYS A 1 98 ? 22.381 -9.788 -13.989 1.00 81.25 98 LYS A C 1
ATOM 834 O O . LYS A 1 98 ? 22.351 -10.932 -14.436 1.00 81.25 98 LYS A O 1
ATOM 839 N N . VAL A 1 99 ? 21.456 -9.352 -13.127 1.00 78.62 99 VAL A N 1
ATOM 840 C CA . VAL A 1 99 ? 20.385 -10.199 -12.557 1.00 78.62 99 VAL A CA 1
ATOM 841 C C . VAL A 1 99 ? 19.542 -10.826 -13.669 1.00 78.62 99 VAL A C 1
ATOM 843 O O . VAL A 1 99 ? 19.129 -11.983 -13.605 1.00 78.62 99 VAL A O 1
ATOM 846 N N . PHE A 1 100 ? 19.326 -10.060 -14.732 1.00 74.38 100 PHE A N 1
ATOM 847 C CA . PHE A 1 100 ? 18.478 -10.449 -15.845 1.00 74.38 100 PHE A CA 1
ATOM 848 C C . PHE A 1 100 ? 19.155 -11.372 -16.857 1.00 74.38 100 PHE A C 1
ATOM 850 O O . PHE A 1 100 ? 18.461 -12.183 -17.455 1.00 74.38 100 PHE A O 1
ATOM 857 N N . GLU A 1 101 ? 20.479 -11.313 -17.018 1.00 70.12 101 GLU A N 1
ATOM 858 C CA . GLU A 1 101 ? 21.202 -12.179 -17.967 1.00 70.12 101 GLU A CA 1
ATOM 859 C C . GLU A 1 101 ? 21.105 -13.659 -17.570 1.00 70.12 101 GLU A C 1
ATOM 861 O O . GLU A 1 101 ? 21.021 -14.538 -18.424 1.00 70.12 101 GLU A O 1
ATOM 866 N N . ASN A 1 102 ? 21.044 -13.930 -16.263 1.00 63.50 102 ASN A N 1
ATOM 867 C CA . ASN A 1 102 ? 20.896 -15.285 -15.732 1.00 63.50 102 ASN A CA 1
ATOM 868 C C . ASN A 1 102 ? 19.440 -15.768 -15.695 1.00 63.50 102 ASN A C 1
ATOM 870 O O . ASN A 1 102 ? 19.199 -16.976 -15.669 1.00 63.50 102 ASN A O 1
ATOM 874 N N . THR A 1 103 ? 18.486 -14.834 -15.683 1.00 67.12 103 THR A N 1
ATOM 875 C CA . THR A 1 103 ? 17.053 -15.118 -15.509 1.00 67.12 103 THR A CA 1
ATOM 876 C C . THR A 1 103 ? 16.332 -15.253 -16.850 1.00 67.12 103 THR A C 1
ATOM 878 O O . THR A 1 103 ? 15.464 -16.109 -16.990 1.00 67.12 103 THR A O 1
ATOM 881 N N . PHE A 1 104 ? 16.719 -14.450 -17.844 1.00 64.62 104 PHE A N 1
ATOM 882 C CA . PHE A 1 104 ? 16.075 -14.376 -19.151 1.00 64.62 104 PHE A CA 1
ATOM 883 C C . PHE A 1 104 ? 17.005 -14.949 -20.231 1.00 64.62 104 PHE A C 1
ATOM 885 O O . PHE A 1 104 ? 17.906 -14.272 -20.733 1.00 64.62 104 PHE A O 1
ATOM 892 N N . ARG A 1 105 ? 16.867 -16.244 -20.548 1.00 56.47 105 ARG A N 1
ATOM 893 C CA . ARG A 1 105 ? 17.753 -16.935 -21.505 1.00 56.47 105 ARG A CA 1
ATOM 894 C C . ARG A 1 105 ? 17.206 -16.818 -22.930 1.00 56.47 105 ARG A C 1
ATOM 896 O O . ARG A 1 105 ? 16.161 -17.380 -23.218 1.00 56.47 105 ARG A O 1
ATOM 903 N N . PHE A 1 106 ? 17.974 -16.158 -23.804 1.00 53.47 106 PHE A N 1
ATOM 904 C CA . PHE A 1 106 ? 18.055 -16.110 -25.288 1.00 53.47 106 PHE A CA 1
ATOM 905 C C . PHE A 1 106 ? 16.913 -16.575 -26.242 1.00 53.47 106 PHE A C 1
ATOM 907 O O . PHE A 1 106 ? 16.891 -16.089 -27.370 1.00 53.47 106 PHE A O 1
ATOM 914 N N . ASN A 1 107 ? 15.957 -17.436 -25.877 1.00 50.94 107 ASN A N 1
ATOM 915 C CA . ASN A 1 107 ? 14.898 -17.969 -26.763 1.00 50.94 107 ASN A CA 1
ATOM 916 C C . ASN A 1 107 ? 13.511 -17.333 -26.565 1.00 50.94 107 ASN A C 1
ATOM 918 O O . ASN A 1 107 ? 12.473 -17.874 -26.947 1.00 50.94 107 ASN A O 1
ATOM 922 N N . GLU A 1 108 ? 13.494 -16.143 -25.992 1.00 56.84 108 GLU A N 1
ATOM 923 C CA . GLU A 1 108 ? 12.299 -15.493 -25.472 1.00 56.84 108 GLU A CA 1
ATOM 924 C C . GLU A 1 108 ? 11.473 -14.713 -26.512 1.00 56.84 108 GLU A C 1
ATOM 926 O O . GLU A 1 108 ? 10.339 -14.324 -26.242 1.00 56.84 108 GLU A O 1
ATOM 931 N N . GLY A 1 109 ? 11.947 -14.584 -27.755 1.00 51.81 109 GLY A N 1
ATOM 932 C CA . GLY A 1 109 ? 11.153 -13.991 -28.845 1.00 51.81 109 GLY A CA 1
ATOM 933 C C . GLY A 1 109 ? 9.792 -14.677 -29.073 1.00 51.81 109 GLY A C 1
ATOM 934 O O . GLY A 1 109 ? 8.865 -14.049 -29.575 1.00 51.81 109 GLY A O 1
ATOM 935 N N . LYS A 1 110 ? 9.627 -15.938 -28.638 1.00 55.31 110 LYS A N 1
ATOM 936 C CA . LYS A 1 110 ? 8.353 -16.684 -28.698 1.00 55.31 110 LYS A CA 1
ATOM 937 C C . LYS A 1 110 ? 7.364 -16.360 -27.571 1.00 55.31 110 LYS A C 1
ATOM 939 O O . LYS A 1 110 ? 6.190 -16.685 -27.690 1.00 55.31 110 LYS A O 1
ATOM 944 N N . LEU A 1 111 ? 7.819 -15.730 -26.491 1.00 60.00 111 LEU A N 1
ATOM 945 C CA . LEU A 1 111 ? 7.018 -15.407 -25.304 1.00 60.00 111 LEU A CA 1
ATOM 946 C C . LEU A 1 111 ? 6.712 -13.894 -25.209 1.00 60.00 111 LEU A C 1
ATOM 948 O O . LEU A 1 111 ? 6.272 -13.390 -24.176 1.00 60.00 111 LEU A O 1
ATOM 952 N N . GLY A 1 112 ? 6.932 -13.157 -26.305 1.00 66.25 112 GLY A N 1
ATOM 953 C CA . GLY A 1 112 ? 6.638 -11.728 -26.402 1.00 66.25 112 GLY A CA 1
ATOM 954 C C . GLY A 1 112 ? 7.670 -10.826 -25.724 1.00 66.25 112 GLY A C 1
ATOM 955 O O . GLY A 1 112 ? 7.306 -9.733 -25.286 1.00 66.25 112 GLY A O 1
ATOM 956 N N . TYR A 1 113 ? 8.920 -11.280 -25.611 1.00 69.94 113 TYR A N 1
ATOM 957 C CA . TYR A 1 113 ? 10.057 -10.488 -25.141 1.00 69.94 113 TYR A CA 1
ATOM 958 C C . TYR A 1 113 ? 10.715 -9.706 -26.294 1.00 69.94 113 TYR A C 1
ATOM 960 O O . TYR A 1 113 ? 10.550 -10.096 -27.455 1.00 69.94 113 TYR A O 1
ATOM 968 N N . PRO A 1 114 ? 11.482 -8.632 -26.016 1.00 67.88 114 PRO A N 1
ATOM 969 C CA . PRO A 1 114 ? 12.218 -7.913 -27.049 1.00 67.88 114 PRO A CA 1
ATOM 970 C C . PRO A 1 114 ? 13.229 -8.841 -27.740 1.00 67.88 114 PRO A C 1
ATOM 972 O O . PRO A 1 114 ? 13.758 -9.758 -27.103 1.00 67.88 114 PRO A O 1
ATOM 975 N N . PRO A 1 115 ? 13.535 -8.638 -29.028 1.00 69.75 115 PRO A N 1
ATOM 976 C CA . PRO A 1 115 ? 14.565 -9.413 -29.705 1.00 69.75 115 PRO A CA 1
ATOM 977 C C . PRO A 1 115 ? 15.964 -9.143 -29.103 1.00 69.75 115 PRO A C 1
ATOM 979 O O . PRO A 1 115 ? 16.195 -8.088 -28.505 1.00 69.75 115 PRO A O 1
ATOM 982 N N . PRO A 1 116 ? 16.936 -10.072 -29.230 1.00 68.00 116 PRO A N 1
ATOM 983 C CA . PRO A 1 116 ? 18.232 -9.986 -28.534 1.00 68.00 116 PRO A CA 1
ATOM 984 C C . PRO A 1 116 ? 19.048 -8.712 -28.810 1.00 68.00 116 PRO A C 1
ATOM 986 O O . PRO A 1 116 ? 19.825 -8.265 -27.969 1.00 68.00 116 PRO A O 1
ATOM 989 N N . ASN A 1 117 ? 18.882 -8.110 -29.987 1.00 71.50 117 ASN A N 1
ATOM 990 C CA . ASN A 1 117 ? 19.482 -6.823 -30.340 1.00 71.50 117 ASN A CA 1
ATOM 991 C C . ASN A 1 117 ? 18.882 -5.659 -29.531 1.00 71.50 117 ASN A C 1
ATOM 993 O O . ASN A 1 117 ? 19.604 -4.746 -29.143 1.00 71.50 117 ASN A O 1
ATOM 997 N N . GLU A 1 118 ? 17.590 -5.711 -29.215 1.00 70.56 118 GLU A N 1
ATOM 998 C CA . GLU A 1 118 ? 16.906 -4.722 -28.380 1.00 70.56 118 GLU A CA 1
ATOM 999 C C . GLU A 1 118 ? 17.220 -4.888 -26.893 1.00 70.56 118 GLU A C 1
ATOM 1001 O O . GLU A 1 118 ? 17.294 -3.893 -26.171 1.00 70.56 118 GLU A O 1
ATOM 1006 N N . TRP A 1 119 ? 17.563 -6.106 -26.457 1.00 69.88 119 TRP A N 1
ATOM 1007 C CA . TRP A 1 119 ? 18.129 -6.381 -25.130 1.00 69.88 119 TRP A CA 1
ATOM 1008 C C . TRP A 1 119 ? 19.521 -5.775 -24.896 1.00 69.88 119 TRP A C 1
ATOM 1010 O O . TRP A 1 119 ? 20.106 -5.963 -23.832 1.00 69.88 119 TRP A O 1
ATOM 1020 N N . LYS A 1 120 ? 20.091 -5.022 -25.831 1.00 69.06 120 LYS A N 1
ATOM 1021 C CA . LYS A 1 120 ? 21.294 -4.222 -25.551 1.00 69.06 120 LYS A CA 1
ATOM 1022 C C . LYS A 1 120 ? 20.952 -2.807 -25.084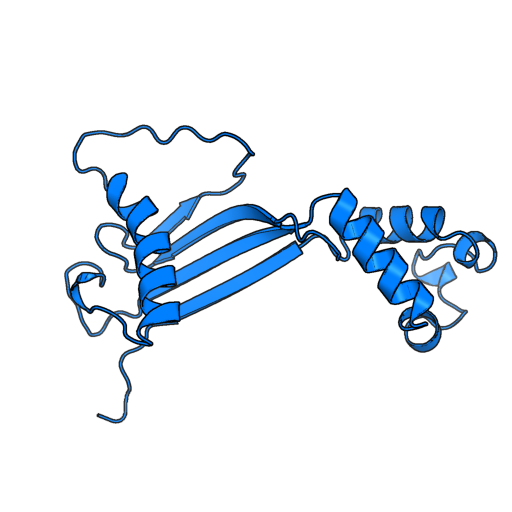 1.00 69.06 120 LYS A C 1
ATOM 1024 O O . LYS A 1 120 ? 21.779 -2.158 -24.455 1.00 69.06 120 LYS A O 1
ATOM 1029 N N . HIS A 1 121 ? 19.722 -2.352 -25.319 1.00 77.12 121 HIS A N 1
ATOM 1030 C CA . HIS A 1 121 ? 19.283 -0.996 -25.007 1.00 77.12 121 HIS A CA 1
ATOM 1031 C C . HIS A 1 121 ? 18.456 -0.984 -23.716 1.00 77.12 121 HIS A C 1
ATOM 1033 O O . HIS A 1 121 ? 17.363 -1.545 -23.663 1.00 77.12 121 HIS A O 1
ATOM 1039 N N . HIS A 1 122 ? 18.969 -0.342 -22.662 1.00 76.44 122 HIS A N 1
ATOM 1040 C CA . HIS A 1 122 ? 18.312 -0.307 -21.346 1.00 76.44 122 HIS A CA 1
ATOM 1041 C C . HIS A 1 122 ? 16.902 0.303 -21.403 1.00 76.44 122 HIS A C 1
ATOM 1043 O O . HIS A 1 122 ? 16.003 -0.180 -20.720 1.00 76.44 122 HIS A O 1
ATOM 1049 N N . GLU A 1 123 ? 16.693 1.305 -22.258 1.00 80.69 123 GLU A N 1
ATOM 1050 C CA . GLU A 1 123 ? 15.393 1.960 -22.454 1.00 80.69 123 GLU A CA 1
ATOM 1051 C C . GLU A 1 123 ? 14.346 1.001 -23.030 1.00 80.69 123 GLU A C 1
ATOM 1053 O O . GLU A 1 123 ? 13.274 0.847 -22.453 1.00 80.69 123 GLU A O 1
ATOM 1058 N N . LYS A 1 124 ? 14.690 0.251 -24.086 1.00 80.19 124 LYS A N 1
ATOM 1059 C CA . LYS A 1 124 ? 13.775 -0.734 -24.686 1.00 80.19 124 LYS A CA 1
ATOM 1060 C C . LYS A 1 124 ? 13.375 -1.830 -23.699 1.00 80.19 124 LYS A C 1
ATOM 1062 O O . LYS A 1 124 ? 12.222 -2.256 -23.674 1.00 80.19 124 LYS A O 1
ATOM 1067 N N . LYS A 1 125 ? 14.307 -2.269 -22.844 1.00 78.25 125 LYS A N 1
ATOM 1068 C CA . LYS A 1 125 ? 13.982 -3.209 -21.762 1.00 78.25 125 LYS A CA 1
ATOM 1069 C C . LYS A 1 125 ? 13.050 -2.581 -20.738 1.00 78.25 125 LYS A C 1
ATOM 1071 O O . LYS A 1 125 ? 12.108 -3.237 -20.308 1.00 78.25 125 LYS A O 1
ATOM 1076 N N . PHE A 1 126 ? 13.314 -1.338 -20.335 1.00 82.50 126 PHE A N 1
ATOM 1077 C CA . PHE A 1 126 ? 12.468 -0.616 -19.391 1.00 82.50 126 PHE A CA 1
ATOM 1078 C C . PHE A 1 126 ? 11.030 -0.511 -19.907 1.00 82.50 126 PHE A C 1
ATOM 1080 O O . PHE A 1 126 ? 10.102 -0.867 -1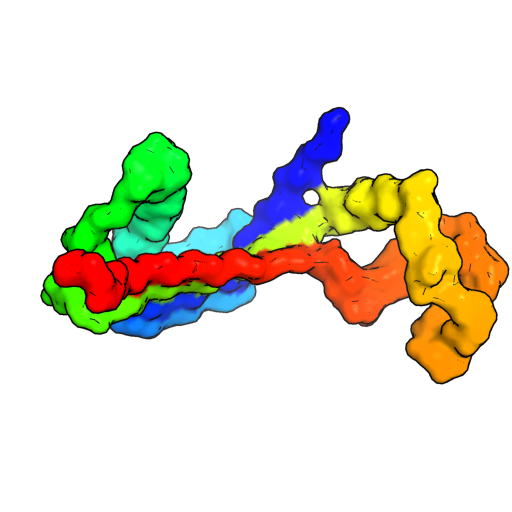9.183 1.00 82.50 126 PHE A O 1
ATOM 1087 N N . ASP A 1 127 ? 10.849 -0.107 -21.164 1.00 84.44 127 ASP A N 1
ATOM 1088 C CA . ASP A 1 127 ? 9.532 -0.007 -21.794 1.00 84.44 127 ASP A CA 1
ATOM 1089 C C . ASP A 1 127 ? 8.832 -1.362 -21.860 1.00 84.44 127 ASP A C 1
ATOM 1091 O O . ASP A 1 127 ? 7.642 -1.471 -21.551 1.00 84.44 127 ASP A O 1
ATOM 1095 N N . TRP A 1 128 ? 9.580 -2.423 -22.167 1.00 84.81 128 TRP A N 1
ATOM 1096 C CA . TRP A 1 128 ? 9.043 -3.774 -22.137 1.00 84.81 128 TRP A CA 1
ATOM 1097 C C . TRP A 1 128 ? 8.593 -4.188 -20.729 1.00 84.81 128 TRP A C 1
ATOM 1099 O O . TRP A 1 128 ? 7.433 -4.567 -20.553 1.00 84.81 128 TRP A O 1
ATOM 1109 N N . PHE A 1 129 ? 9.448 -4.047 -19.708 1.00 83.25 129 PHE A N 1
ATOM 1110 C CA . PHE A 1 129 ? 9.091 -4.339 -18.314 1.00 83.25 129 PHE A CA 1
ATOM 1111 C C . PHE A 1 129 ? 7.877 -3.518 -17.866 1.00 83.25 129 PHE A C 1
ATOM 1113 O O . PHE A 1 129 ? 6.971 -4.050 -17.222 1.00 83.25 129 PHE A O 1
ATOM 1120 N N . LYS A 1 130 ? 7.813 -2.242 -18.264 1.00 84.38 130 LYS A N 1
ATOM 1121 C CA . LYS A 1 130 ? 6.680 -1.355 -17.999 1.00 84.38 130 LYS A CA 1
ATOM 1122 C C . LYS A 1 130 ? 5.399 -1.869 -18.654 1.00 84.38 130 LYS A C 1
ATOM 1124 O O . LYS A 1 130 ? 4.385 -1.941 -17.965 1.00 84.38 130 LYS A O 1
ATOM 1129 N N . SER A 1 131 ? 5.451 -2.285 -19.921 1.00 85.31 131 SER A N 1
ATOM 1130 C CA . SER A 1 131 ? 4.296 -2.820 -20.662 1.00 85.31 131 SER A CA 1
ATOM 1131 C C . SER A 1 131 ? 3.735 -4.112 -20.062 1.00 85.31 131 SER A C 1
ATOM 1133 O O . SER A 1 131 ? 2.536 -4.364 -20.137 1.00 85.31 131 SER A O 1
ATOM 1135 N N . LYS A 1 132 ? 4.593 -4.920 -19.431 1.00 85.62 132 LYS A N 1
ATOM 1136 C CA . LYS A 1 132 ? 4.212 -6.167 -18.756 1.00 85.62 132 LYS A CA 1
ATOM 1137 C C . LYS A 1 132 ? 3.807 -5.971 -17.291 1.00 85.62 132 LYS A C 1
ATOM 1139 O O . LYS A 1 132 ? 3.461 -6.941 -16.630 1.00 85.62 132 LYS A O 1
ATOM 1144 N N . GLY A 1 133 ? 3.862 -4.742 -16.772 1.00 84.38 133 GLY A N 1
ATOM 1145 C CA . GLY A 1 133 ? 3.539 -4.442 -15.374 1.00 84.38 133 GLY A CA 1
ATOM 1146 C C . GLY A 1 133 ? 4.618 -4.863 -14.367 1.00 84.38 133 GLY A C 1
ATOM 1147 O O . GLY A 1 133 ? 4.376 -4.834 -13.162 1.00 84.38 133 GLY A O 1
ATOM 1148 N N . TYR A 1 134 ? 5.822 -5.221 -14.818 1.00 84.25 134 TYR A N 1
ATOM 1149 C CA . TYR A 1 134 ? 6.915 -5.572 -13.915 1.00 84.25 134 TYR A CA 1
ATOM 1150 C C . TYR A 1 134 ? 7.434 -4.357 -13.149 1.00 84.25 134 TYR A C 1
ATOM 1152 O O . TYR A 1 134 ? 7.446 -3.225 -13.653 1.00 84.25 134 TYR A O 1
ATOM 1160 N N . PHE A 1 135 ? 7.900 -4.613 -11.922 1.00 85.12 135 PHE A N 1
ATOM 1161 C CA . PHE A 1 135 ? 8.416 -3.591 -11.008 1.00 85.12 135 PHE A CA 1
ATOM 1162 C C . PHE A 1 135 ? 7.444 -2.416 -10.859 1.00 85.12 135 PHE A C 1
ATOM 1164 O O . PHE A 1 135 ? 7.865 -1.266 -10.791 1.00 85.12 135 PHE A O 1
ATOM 1171 N N . PHE A 1 136 ? 6.137 -2.682 -10.905 1.00 89.81 136 PHE A N 1
ATOM 1172 C CA . PHE A 1 136 ? 5.124 -1.646 -10.743 1.00 89.81 136 PHE A CA 1
ATOM 1173 C C . PHE A 1 136 ? 5.065 -1.153 -9.297 1.00 89.81 136 PHE A C 1
ATOM 1175 O O . PHE A 1 136 ? 4.886 0.036 -9.061 1.00 89.81 136 PHE A O 1
ATOM 1182 N N . GLY A 1 137 ? 5.273 -2.046 -8.333 1.00 92.56 137 GLY A N 1
ATOM 1183 C CA . GLY A 1 137 ? 5.137 -1.734 -6.923 1.00 92.56 137 GLY A CA 1
ATOM 1184 C C . GLY A 1 137 ? 5.191 -2.980 -6.054 1.00 92.56 137 GLY A C 1
ATOM 1185 O O . GLY A 1 137 ? 5.650 -4.035 -6.497 1.00 92.56 137 GLY A O 1
ATOM 1186 N N . PHE A 1 138 ? 4.695 -2.862 -4.828 1.00 94.00 138 PHE A N 1
ATOM 1187 C CA . PHE A 1 138 ? 4.539 -3.985 -3.911 1.00 94.00 138 PHE A CA 1
ATOM 1188 C C . PHE A 1 138 ? 3.292 -3.818 -3.044 1.00 94.00 138 PHE A C 1
ATOM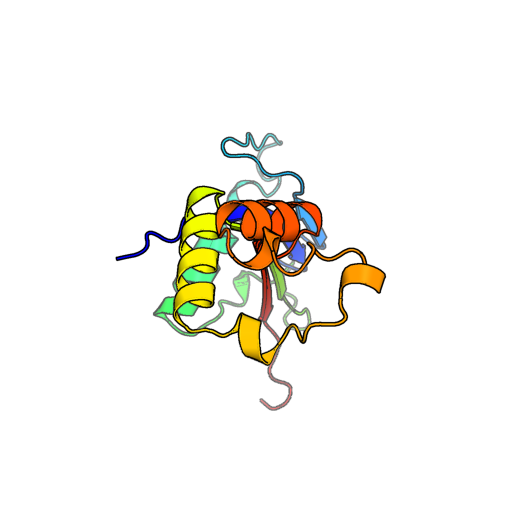 1190 O O . PHE A 1 138 ? 2.771 -2.716 -2.868 1.00 94.00 138 PHE A O 1
ATOM 1197 N N . SER A 1 139 ? 2.842 -4.933 -2.478 1.00 95.00 139 SER A N 1
ATOM 1198 C CA . SER A 1 139 ? 1.795 -4.964 -1.465 1.00 95.00 139 SER A CA 1
ATOM 1199 C C . SER A 1 139 ? 2.394 -5.407 -0.137 1.00 95.00 139 SER A C 1
ATOM 1201 O O . SER A 1 139 ? 3.169 -6.363 -0.090 1.00 95.00 139 SER A O 1
ATOM 1203 N N . CYS A 1 140 ? 2.062 -4.693 0.934 1.00 94.00 140 CYS A N 1
ATOM 1204 C CA . CYS A 1 140 ? 2.409 -5.063 2.294 1.00 94.00 140 CYS A CA 1
ATOM 1205 C C . CYS A 1 140 ? 1.144 -5.485 3.032 1.00 94.00 140 CYS A C 1
ATOM 1207 O O . CYS A 1 140 ? 0.182 -4.722 3.132 1.00 94.00 140 CYS A O 1
ATOM 1209 N N . GLN A 1 141 ? 1.179 -6.704 3.556 1.00 94.44 141 GLN A N 1
ATOM 1210 C CA . GLN A 1 141 ? 0.134 -7.286 4.375 1.00 94.44 141 GLN A CA 1
ATOM 1211 C C . GLN A 1 141 ? 0.593 -7.285 5.833 1.00 94.44 141 GLN A C 1
ATOM 1213 O O . GLN A 1 141 ? 1.619 -7.876 6.163 1.00 94.44 141 GLN A O 1
ATOM 1218 N N . ILE A 1 142 ? -0.181 -6.634 6.698 1.00 91.75 142 ILE A N 1
ATOM 1219 C CA . ILE A 1 142 ? 0.130 -6.480 8.119 1.00 91.75 142 ILE A CA 1
ATOM 1220 C C . ILE A 1 142 ? -1.057 -7.012 8.909 1.00 91.75 142 ILE A C 1
ATOM 1222 O O . ILE A 1 142 ? -2.162 -6.485 8.798 1.00 91.75 142 ILE A O 1
ATOM 1226 N N . GLY A 1 143 ? -0.826 -8.070 9.680 1.00 90.81 143 GLY A N 1
ATOM 1227 C CA . GLY A 1 143 ? -1.841 -8.703 10.512 1.00 90.81 143 GLY A CA 1
ATOM 1228 C C . GLY A 1 143 ? -1.420 -8.719 11.973 1.00 90.81 143 GLY A C 1
ATOM 1229 O O . GLY A 1 143 ? -0.259 -8.983 12.281 1.00 90.81 143 GLY A O 1
ATOM 1230 N N . PHE A 1 144 ? -2.375 -8.447 12.852 1.00 88.25 144 PHE A N 1
ATOM 1231 C CA . PHE A 1 144 ? -2.236 -8.566 14.294 1.00 88.25 144 PHE A CA 1
ATOM 1232 C C . PHE A 1 144 ? -3.178 -9.659 14.765 1.00 88.25 144 PHE A C 1
ATOM 1234 O O . PHE A 1 144 ? -4.399 -9.563 14.608 1.00 88.25 144 PHE A O 1
ATOM 1241 N N . TYR A 1 145 ? -2.573 -10.695 15.323 1.00 84.56 145 TYR A N 1
ATOM 1242 C CA . TYR A 1 145 ? -3.232 -11.919 15.736 1.00 84.56 145 TYR A CA 1
ATOM 1243 C C . TYR A 1 145 ? -3.088 -12.050 17.244 1.00 84.56 145 TYR A C 1
ATOM 1245 O O . TYR A 1 145 ? -2.088 -11.616 17.822 1.00 84.56 145 TYR A O 1
ATOM 1253 N N . LYS A 1 146 ? -4.085 -12.650 17.888 1.00 78.81 146 LYS A N 1
ATOM 1254 C CA . LYS A 1 146 ? -3.917 -13.112 19.259 1.00 78.81 146 LYS A CA 1
ATOM 1255 C C . LYS A 1 146 ? -2.974 -14.313 19.224 1.00 78.81 146 LYS A C 1
ATOM 1257 O O . LYS A 1 146 ? -3.224 -15.257 18.474 1.00 78.81 146 LYS A O 1
ATOM 1262 N N . ASP A 1 147 ? -1.906 -14.281 20.016 1.00 70.75 147 ASP A N 1
ATOM 1263 C CA . ASP A 1 147 ? -1.059 -15.460 20.178 1.00 70.75 147 ASP A CA 1
ATOM 1264 C C . ASP A 1 147 ? -1.909 -16.607 20.727 1.00 70.75 147 ASP A C 1
ATOM 1266 O O . ASP A 1 147 ? -2.553 -16.487 21.768 1.00 70.75 147 ASP A O 1
ATOM 1270 N N . SER A 1 148 ? -1.922 -17.728 20.006 1.00 62.25 148 SER A N 1
ATOM 1271 C CA . SER A 1 148 ? -2.705 -18.917 20.378 1.00 62.25 148 SER A CA 1
ATOM 1272 C C . SER A 1 148 ? -2.101 -19.673 21.574 1.00 62.25 148 SER A C 1
ATOM 1274 O O . SER A 1 148 ? -2.683 -20.651 22.028 1.00 62.25 148 SER A O 1
ATOM 1276 N N . ASN A 1 149 ? -0.933 -19.233 22.061 1.00 54.72 149 ASN A N 1
ATOM 1277 C CA . ASN A 1 149 ? -0.076 -19.937 23.019 1.00 54.72 149 ASN A CA 1
ATOM 1278 C C . ASN A 1 149 ? 0.208 -19.135 24.308 1.00 54.72 149 ASN A C 1
ATOM 1280 O O . ASN A 1 149 ? 1.240 -19.363 24.940 1.00 54.72 149 ASN A O 1
ATOM 1284 N N . ALA A 1 150 ? -0.661 -18.192 24.685 1.00 44.94 150 ALA A N 1
ATOM 1285 C CA . ALA A 1 150 ? -0.557 -17.441 25.941 1.00 44.94 150 ALA A CA 1
ATOM 1286 C C . ALA A 1 150 ? -1.713 -17.768 26.893 1.00 44.94 150 ALA A C 1
ATOM 1288 O O . ALA A 1 150 ? -2.876 -17.767 26.422 1.00 44.94 150 ALA A O 1
#

pLDDT: mean 84.6, std 11.9, range [44.94, 97.81]

Radius of gyration: 20.87 Å; chains: 1; bounding box: 44×34×56 Å

InterPro domains:
  IPR027417 P-loop containing nucleoside triphosphate hydrolase [G3DSA:3.40.50.300] (7-127)
  IPR027417 P-loop containing nucleoside triphosphate hydrolase [SSF52540] (7-79)
  IPR041685 Endonuclease GajA/Old nuclease/RecF-like, AAA domain [PF13175] (8-84)

Secondary structure (DSSP, 8-state):
-----EEEEEEEEEEETTEEEEEE-S--SS------TTSSHHHHHHHHHHHHHHHHH----GGGBGGG-TTSPEEEEEEEEEPHHHHHHHHHHHHHTTHHHHHS-S-GGGGTPPPTTGGG-HHHHHHHHHHTTTT-EEEEEEEE---TT-

Sequence (150 aa):
MISIELILRKIKIKNFLSYKETEFTDLKKYNILIGKNSSGKSNLFKIFQLLIDCYNNKSFNKNFIYNGDENKEVYFILEFEFSEKFRKELLFSLFNLKVFENTFRFNEGKLGYPPPNEWKHHEKKFDWFKSKGYFFGFSCQIGFYKDSNA

Foldseek 3Di:
DQDWDKDWAKKWWDQFAQPNTDMDGRDDPDDDDDDDPPPCPVVVVVVVVQVVCCVVPVDGDCNGGRVSPQQDKIKMKTWIFTDLSSLLVVLVVCVVVVVCVVVPDQPCVVVVDDHVVLVVPSVSNSVVCVVVCHSGTDMDMDMDHDPPPD